Protein AF-A0A497R2V3-F1 (afdb_monomer)

Secondary structure (DSSP, 8-state):
-TTTTTTS-PPPPHHHHHHHHHHHHHHHHTT-HHHHHHHHHHHHHHHTT-TTSHHHHHHHHHHHHHHHHHHHHTT-HHHHHHHHHHHHHHHHH-TT-HHHHHHHHHHHHHHHHHHHTTT-HHHHHHHHHHHHHHHHHT----

Nearest PDB structures (foldseek):
  1zu2-assembly1_A  TM=5.833E-01  e=2.087E+00  Arabidopsis thaliana
  8rtc-assembly1_A  TM=5.974E-01  e=4.216E+00  Bacillus phage phi3T
  8rst-assembly1_A-2  TM=5.958E-01  e=4.434E+00  Bacillus phage phi3T
  8qag-assembly2_B  TM=5.764E-01  e=9.419E+00  synthetic construct
  3zpj-assembly1_A  TM=4.962E-01  e=8.958E+00  Thermococcus onnurineus NA1

Mean predicted aligned error: 5.19 Å

Solvent-accessible surface area (backbone atoms only — not comparable to full-atom values): 7937 Å² total; per-residue (Å²): 119,84,72,79,64,75,75,61,79,71,84,68,58,64,68,59,54,51,51,46,41,51,47,27,44,55,25,32,78,70,65,36,46,67,57,27,51,57,42,50,55,54,49,48,67,66,42,68,91,38,66,84,39,69,71,54,33,48,51,52,37,51,40,42,42,48,47,35,56,35,33,38,75,68,65,38,52,70,59,42,51,52,38,51,53,53,38,52,55,52,36,75,77,48,77,80,42,61,71,58,52,49,50,45,53,53,36,53,51,52,53,38,50,43,25,58,80,62,73,34,61,73,58,30,55,55,49,49,52,50,51,50,54,50,47,71,75,59,63,77,77,130

Structure (mmCIF, N/CA/C/O backbone):
data_AF-A0A497R2V3-F1
#
_entry.id   AF-A0A497R2V3-F1
#
loop_
_atom_site.group_PDB
_atom_site.id
_atom_site.type_symbol
_atom_site.label_atom_id
_atom_site.label_alt_id
_atom_site.label_comp_id
_atom_site.label_asym_id
_atom_site.label_entity_id
_atom_site.label_seq_id
_atom_site.pdbx_PDB_ins_code
_atom_site.Cartn_x
_atom_site.Cartn_y
_atom_site.Cartn_z
_atom_site.occupancy
_atom_site.B_iso_or_equiv
_atom_site.auth_seq_id
_atom_site.auth_comp_id
_atom_site.auth_asym_id
_atom_site.auth_atom_id
_atom_site.pdbx_PDB_model_num
ATOM 1 N N . MET A 1 1 ? -35.695 -8.976 16.325 1.00 51.31 1 MET A N 1
ATOM 2 C CA . MET A 1 1 ? -34.755 -7.846 16.536 1.00 51.31 1 MET A CA 1
ATOM 3 C C . MET A 1 1 ? -33.380 -8.257 17.069 1.00 51.31 1 MET A C 1
ATOM 5 O O . MET A 1 1 ? -32.407 -7.699 16.588 1.00 51.31 1 MET A O 1
ATOM 9 N N . LYS A 1 2 ? -33.246 -9.23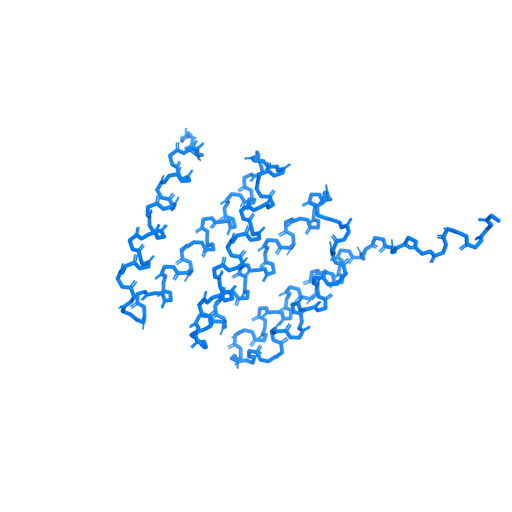2 17.988 1.00 48.75 2 LYS A N 1
ATOM 10 C CA . LYS A 1 2 ? -31.932 -9.643 18.540 1.00 48.75 2 LYS A CA 1
ATOM 11 C C . LYS A 1 2 ? -30.971 -10.342 17.554 1.00 48.75 2 LYS A C 1
ATOM 13 O O . LYS A 1 2 ? -29.775 -10.351 17.812 1.00 48.75 2 LYS A O 1
ATOM 18 N N . GLU A 1 3 ? -31.448 -10.863 16.421 1.00 44.69 3 GLU A N 1
ATOM 19 C CA . GLU A 1 3 ? -30.577 -11.479 15.397 1.00 44.69 3 GLU A CA 1
ATOM 20 C C . GLU A 1 3 ? -30.042 -10.507 14.332 1.00 44.69 3 GLU A C 1
ATOM 22 O O . GLU A 1 3 ? -29.033 -10.798 13.696 1.00 44.69 3 GLU A O 1
ATOM 27 N N . LEU A 1 4 ? -30.629 -9.313 14.188 1.00 42.84 4 LEU A N 1
ATOM 28 C CA . LEU A 1 4 ? -30.177 -8.313 13.205 1.00 42.84 4 LEU A CA 1
ATOM 29 C C . LEU A 1 4 ? -28.897 -7.570 13.633 1.00 42.84 4 LEU A C 1
ATOM 31 O O . LEU A 1 4 ? -28.30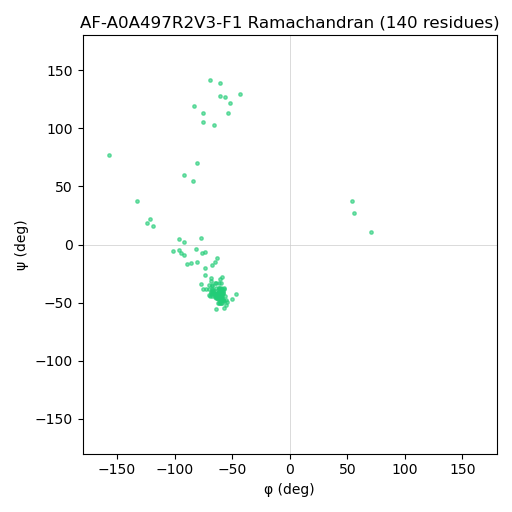8 -6.852 12.834 1.00 42.84 4 LEU A O 1
ATOM 35 N N . LEU A 1 5 ? -28.432 -7.778 14.869 1.00 47.19 5 LEU A N 1
ATOM 36 C CA . LEU A 1 5 ? -27.192 -7.196 15.398 1.00 47.19 5 LEU A CA 1
ATOM 37 C C . LEU A 1 5 ? -25.983 -8.142 15.303 1.00 47.19 5 LEU A C 1
ATOM 39 O O . LEU A 1 5 ? -24.867 -7.738 15.617 1.00 47.19 5 LEU A O 1
ATOM 43 N N . LYS A 1 6 ? -26.169 -9.391 14.852 1.00 43.97 6 LYS A N 1
ATOM 44 C CA . LYS A 1 6 ? -25.104 -10.413 14.823 1.00 43.97 6 LYS A CA 1
ATOM 45 C C . LYS A 1 6 ? -24.157 -10.310 13.620 1.00 43.97 6 LYS A C 1
ATOM 47 O O . LYS A 1 6 ? -23.193 -11.063 13.558 1.00 43.97 6 LYS A O 1
ATOM 52 N N . ASN A 1 7 ? -24.419 -9.385 12.693 1.00 43.25 7 ASN A N 1
ATOM 53 C CA . ASN A 1 7 ? -23.663 -9.226 11.445 1.00 43.25 7 ASN A CA 1
ATOM 54 C C . ASN A 1 7 ? -22.979 -7.861 11.288 1.00 43.25 7 ASN A C 1
ATOM 56 O O . ASN A 1 7 ? -22.528 -7.513 10.198 1.00 43.25 7 ASN A O 1
ATOM 60 N N . MET A 1 8 ? -22.845 -7.093 12.371 1.00 52.22 8 MET A N 1
ATOM 61 C CA . MET A 1 8 ? -21.791 -6.086 12.401 1.00 52.22 8 MET A CA 1
ATOM 62 C C . MET A 1 8 ? -20.494 -6.852 12.628 1.00 52.22 8 MET A C 1
ATOM 64 O O . MET A 1 8 ? -20.327 -7.464 13.684 1.00 52.22 8 MET A O 1
ATOM 68 N N . SER A 1 9 ? -19.599 -6.865 11.634 1.00 64.69 9 SER A N 1
ATOM 69 C CA . SER A 1 9 ? -18.215 -7.281 11.863 1.00 64.69 9 SER A CA 1
ATOM 70 C C . SER A 1 9 ? -17.758 -6.638 13.175 1.00 64.69 9 SER A C 1
ATOM 72 O O . SER A 1 9 ? -18.027 -5.460 13.418 1.00 64.69 9 SER A O 1
ATOM 74 N N . GLN A 1 10 ? -17.188 -7.416 14.088 1.00 81.25 10 GLN A N 1
ATOM 75 C CA . GLN A 1 10 ? -16.607 -6.837 15.293 1.00 81.25 10 GLN A CA 1
ATOM 76 C C . GLN A 1 10 ? -15.364 -6.057 14.869 1.00 81.25 10 GLN A C 1
ATOM 78 O O . GLN A 1 10 ? -14.642 -6.506 13.973 1.00 81.25 10 GLN A O 1
ATOM 83 N N . ARG A 1 11 ? -15.119 -4.892 15.489 1.00 89.50 11 ARG A N 1
ATOM 84 C CA . ARG A 1 11 ? -13.890 -4.127 15.239 1.00 89.50 11 ARG A CA 1
ATOM 85 C C . ARG A 1 11 ? -12.703 -5.075 15.426 1.00 89.50 11 ARG A C 1
ATOM 87 O O . ARG A 1 11 ? -12.587 -5.660 16.505 1.00 89.50 11 ARG A O 1
ATOM 94 N N . PRO A 1 12 ? -11.853 -5.273 14.404 1.00 91.69 12 PRO A N 1
ATOM 95 C CA . PRO A 1 12 ? -10.730 -6.183 14.524 1.00 91.69 12 PRO A CA 1
ATOM 96 C C . PRO A 1 12 ? -9.809 -5.707 15.646 1.00 91.69 12 PRO A C 1
ATOM 98 O O . PRO A 1 12 ? -9.541 -4.512 15.786 1.00 91.69 12 PRO A O 1
ATOM 101 N N . ALA A 1 13 ? -9.311 -6.648 16.447 1.00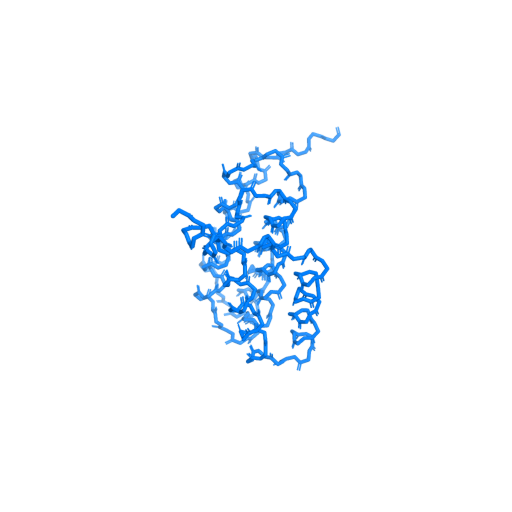 94.69 13 ALA A N 1
ATOM 102 C CA . ALA A 1 13 ? -8.326 -6.326 17.465 1.00 94.69 13 ALA A CA 1
ATOM 103 C C . ALA A 1 13 ? -7.071 -5.749 16.795 1.00 94.69 13 ALA A C 1
ATOM 105 O O . ALA A 1 13 ? -6.490 -6.360 15.895 1.00 94.69 13 ALA A O 1
ATOM 106 N N . ILE A 1 14 ? -6.626 -4.588 17.268 1.00 96.31 14 ILE A N 1
ATOM 107 C CA . ILE A 1 14 ? -5.450 -3.890 16.738 1.00 96.31 14 ILE A CA 1
ATOM 108 C C . ILE A 1 14 ? -4.200 -4.768 16.785 1.00 96.31 14 ILE A C 1
ATOM 110 O O . ILE A 1 14 ? -3.411 -4.766 15.844 1.00 96.31 14 ILE A O 1
ATOM 114 N N . ALA A 1 15 ? -4.036 -5.561 17.848 1.00 97.12 15 ALA A N 1
ATOM 115 C CA . ALA A 1 15 ? -2.930 -6.506 17.968 1.00 97.12 15 ALA A CA 1
ATOM 116 C C . ALA A 1 15 ? -2.901 -7.515 16.804 1.00 97.12 15 ALA A C 1
ATOM 118 O O . ALA A 1 15 ? -1.834 -7.783 16.256 1.00 97.12 15 ALA A O 1
ATOM 119 N N . ASN A 1 16 ? -4.066 -8.000 16.360 1.00 96.31 16 ASN A N 1
ATOM 120 C CA . ASN A 1 16 ? -4.163 -8.929 15.232 1.00 96.31 16 ASN A CA 1
ATOM 121 C C . ASN A 1 16 ? -3.778 -8.244 13.917 1.00 96.31 16 ASN A C 1
ATOM 123 O O . ASN A 1 16 ? -3.051 -8.818 13.110 1.00 96.31 16 ASN A O 1
ATOM 127 N N . LEU A 1 17 ? -4.219 -7.000 13.710 1.00 98.25 17 LEU A N 1
ATOM 128 C CA . LEU A 1 17 ? -3.838 -6.223 12.529 1.00 98.25 17 LEU A CA 1
ATOM 129 C C . LEU A 1 17 ? -2.330 -5.940 12.503 1.00 98.25 17 LEU A C 1
ATOM 131 O O . LEU A 1 17 ? -1.692 -6.139 11.472 1.00 98.25 17 LEU A O 1
ATOM 135 N N . LYS A 1 18 ? -1.740 -5.551 13.640 1.00 98.38 18 LYS A N 1
ATOM 136 C CA . LYS A 1 18 ? -0.287 -5.364 13.778 1.00 98.38 18 LYS A CA 1
ATOM 137 C C . LYS A 1 18 ? 0.474 -6.658 13.472 1.00 98.38 18 LYS A C 1
ATOM 139 O O . LYS A 1 18 ? 1.453 -6.617 12.735 1.00 98.38 18 LYS A O 1
ATOM 144 N N . ALA A 1 19 ? -0.002 -7.805 13.959 1.00 98.38 19 ALA A N 1
ATOM 145 C CA . ALA A 1 19 ? 0.606 -9.103 13.664 1.00 98.38 19 ALA A CA 1
ATOM 146 C C . ALA A 1 19 ? 0.579 -9.439 12.161 1.00 98.38 19 ALA A C 1
ATOM 148 O O . ALA A 1 19 ? 1.574 -9.919 11.621 1.00 98.38 19 ALA A O 1
ATOM 149 N N . LEU A 1 20 ? -0.520 -9.134 11.464 1.00 98.50 20 LEU A N 1
ATOM 150 C CA . LEU A 1 20 ? -0.616 -9.311 10.011 1.00 98.50 20 LEU A CA 1
ATOM 151 C C . LEU A 1 20 ? 0.340 -8.381 9.246 1.00 98.50 20 LEU A C 1
ATOM 153 O O . LEU A 1 20 ? 0.976 -8.829 8.294 1.00 98.50 20 LEU A O 1
ATOM 157 N N . VAL A 1 21 ? 0.505 -7.123 9.673 1.00 98.62 21 VAL A N 1
ATOM 158 C CA . VAL A 1 21 ? 1.516 -6.216 9.093 1.00 98.62 21 VAL A CA 1
ATOM 159 C C . VAL A 1 21 ? 2.926 -6.778 9.299 1.00 98.62 21 VAL A C 1
ATOM 161 O O . VAL A 1 21 ? 3.704 -6.849 8.349 1.00 98.62 21 VAL A O 1
ATOM 164 N N . SER A 1 22 ? 3.247 -7.263 10.500 1.00 98.62 22 SER A N 1
ATOM 165 C CA . SER A 1 22 ? 4.530 -7.924 10.770 1.00 98.62 22 SER A CA 1
ATOM 166 C C . SER A 1 22 ? 4.748 -9.157 9.889 1.00 98.62 22 SER A C 1
ATOM 168 O O . SER A 1 22 ? 5.855 -9.373 9.399 1.00 98.62 22 SER A O 1
ATOM 170 N N . ALA A 1 23 ? 3.700 -9.944 9.631 1.00 98.50 23 ALA A N 1
ATOM 171 C CA . ALA A 1 23 ? 3.767 -11.090 8.729 1.00 98.50 23 ALA A CA 1
ATOM 172 C C . ALA A 1 23 ? 3.997 -10.673 7.265 1.00 98.50 23 ALA A C 1
ATOM 174 O O . ALA A 1 23 ? 4.788 -11.318 6.578 1.00 98.50 23 ALA A O 1
ATOM 175 N N . ILE A 1 24 ? 3.381 -9.584 6.786 1.00 98.69 24 ILE A N 1
ATOM 176 C CA . ILE A 1 24 ? 3.676 -8.996 5.463 1.00 98.69 24 ILE A CA 1
ATOM 177 C C . ILE A 1 24 ? 5.164 -8.644 5.363 1.00 98.69 24 ILE A C 1
ATOM 179 O O . ILE A 1 24 ? 5.824 -9.044 4.405 1.00 98.69 24 ILE A O 1
ATOM 183 N N . ILE A 1 25 ? 5.709 -7.965 6.377 1.00 98.25 25 ILE A N 1
ATOM 184 C CA . ILE A 1 25 ? 7.123 -7.572 6.420 1.00 98.25 25 ILE A CA 1
ATOM 185 C C . ILE A 1 25 ? 8.035 -8.806 6.412 1.00 98.25 25 ILE A C 1
ATOM 187 O O . ILE A 1 25 ? 8.968 -8.882 5.612 1.00 98.25 25 ILE A O 1
ATOM 191 N N . ALA A 1 26 ? 7.782 -9.784 7.284 1.00 98.19 26 ALA A N 1
ATOM 192 C CA . ALA A 1 26 ? 8.613 -10.981 7.408 1.00 98.19 26 ALA A CA 1
ATOM 193 C C . ALA A 1 26 ? 8.585 -11.845 6.133 1.00 98.19 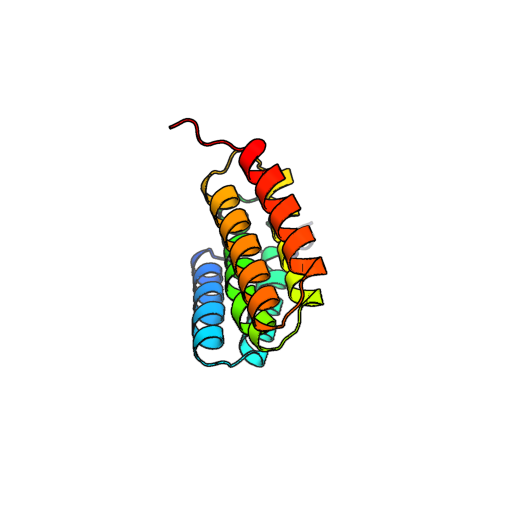26 ALA A C 1
ATOM 195 O O . ALA A 1 26 ? 9.630 -12.288 5.653 1.00 98.19 26 ALA A O 1
ATOM 196 N N . ASN A 1 27 ? 7.405 -12.034 5.538 1.00 97.88 27 ASN A N 1
ATOM 197 C CA . ASN A 1 27 ? 7.269 -12.753 4.272 1.00 97.88 27 ASN A CA 1
ATOM 198 C C . ASN A 1 27 ? 7.908 -11.983 3.106 1.00 97.88 27 ASN A C 1
ATOM 200 O O . ASN A 1 27 ? 8.518 -12.595 2.233 1.00 97.88 27 ASN A O 1
ATOM 204 N N . GLY A 1 28 ? 7.833 -10.648 3.110 1.00 96.38 28 GLY A N 1
ATOM 205 C CA . GLY A 1 28 ? 8.515 -9.807 2.128 1.00 96.38 28 GLY A CA 1
ATOM 206 C C . GLY A 1 28 ? 10.036 -9.963 2.187 1.00 96.38 28 GLY A C 1
ATOM 207 O O . GLY A 1 28 ? 10.664 -10.207 1.161 1.00 96.38 28 GLY A O 1
ATOM 208 N N . LYS A 1 29 ? 10.619 -9.931 3.394 1.00 95.75 29 LYS A N 1
ATOM 209 C CA . LYS A 1 29 ? 12.065 -10.133 3.618 1.00 95.75 29 LYS A CA 1
ATOM 210 C C . LYS A 1 29 ? 12.572 -11.499 3.153 1.00 95.75 29 LYS A C 1
ATOM 212 O O . LYS A 1 29 ? 13.727 -11.617 2.766 1.00 95.75 29 LYS A O 1
ATOM 217 N N . THR A 1 30 ? 11.723 -12.523 3.194 1.00 95.56 30 THR A N 1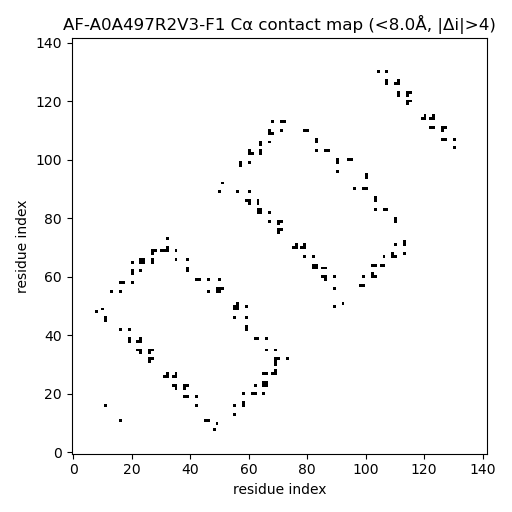
ATOM 218 C CA . THR A 1 30 ? 12.064 -13.887 2.754 1.00 95.56 30 THR A CA 1
ATOM 219 C C . THR A 1 30 ? 11.730 -14.145 1.282 1.00 95.56 30 THR A C 1
ATOM 221 O O . THR A 1 30 ? 11.910 -15.261 0.802 1.00 95.56 30 THR A O 1
ATOM 224 N N . GLY A 1 31 ? 11.228 -13.142 0.550 1.00 92.94 31 GLY A N 1
ATOM 225 C CA . GLY A 1 31 ? 10.825 -13.286 -0.852 1.00 92.94 31 GLY A CA 1
ATOM 226 C C . GLY A 1 31 ? 9.558 -14.123 -1.057 1.00 92.94 31 GLY A C 1
ATOM 227 O O . GLY A 1 31 ? 9.216 -14.461 -2.191 1.00 92.94 31 GLY A O 1
ATOM 228 N N . ASN A 1 32 ? 8.819 -14.454 0.008 1.00 96.81 32 ASN A N 1
ATOM 229 C CA . ASN A 1 32 ? 7.599 -15.253 -0.076 1.00 96.81 32 ASN A CA 1
ATOM 230 C C . ASN A 1 32 ? 6.394 -14.394 -0.495 1.00 96.81 32 ASN A C 1
ATOM 232 O O . ASN A 1 32 ? 5.466 -14.136 0.276 1.00 96.81 32 ASN A O 1
ATOM 236 N N . VAL A 1 33 ? 6.394 -13.959 -1.756 1.00 96.38 33 VAL A N 1
ATOM 237 C CA . VAL A 1 33 ? 5.361 -13.074 -2.322 1.00 96.38 33 VAL A CA 1
ATOM 238 C C . VAL A 1 33 ? 3.964 -13.697 -2.245 1.00 96.38 33 VAL A C 1
ATOM 240 O O . VAL A 1 33 ? 2.985 -12.984 -2.038 1.00 96.38 33 VAL A O 1
ATOM 243 N N . ARG A 1 34 ? 3.838 -15.029 -2.354 1.00 97.50 34 ARG A N 1
ATOM 244 C CA . ARG A 1 34 ? 2.543 -15.717 -2.201 1.00 97.50 34 ARG A CA 1
ATOM 245 C C . ARG A 1 34 ? 1.970 -15.516 -0.795 1.00 97.50 34 ARG A C 1
ATOM 247 O O . ARG A 1 34 ? 0.789 -15.199 -0.672 1.00 97.50 34 ARG A O 1
ATOM 254 N N . ALA A 1 35 ? 2.791 -15.668 0.243 1.00 98.06 35 ALA A N 1
ATOM 255 C CA . ALA A 1 35 ? 2.352 -15.440 1.617 1.00 98.06 35 ALA A CA 1
ATOM 256 C C . ALA A 1 35 ? 2.032 -13.962 1.879 1.00 98.06 35 ALA A C 1
ATOM 258 O O . ALA A 1 35 ? 1.067 -13.673 2.586 1.00 98.06 35 ALA A O 1
ATOM 259 N N . VAL A 1 36 ? 2.771 -13.027 1.267 1.00 98.44 36 VAL A N 1
ATOM 260 C CA . VAL A 1 36 ? 2.432 -11.594 1.315 1.00 98.44 36 VAL A CA 1
ATOM 261 C C . VAL A 1 36 ? 1.038 -11.344 0.736 1.00 98.44 36 VAL A C 1
ATOM 263 O O . VAL A 1 36 ? 0.220 -10.731 1.415 1.00 98.44 36 VAL A O 1
ATOM 266 N N . VAL A 1 37 ? 0.740 -11.863 -0.463 1.00 98.12 37 VAL A N 1
ATOM 267 C CA . VAL A 1 37 ? -0.584 -11.734 -1.108 1.00 98.12 37 VAL A CA 1
ATOM 268 C C . VAL A 1 37 ? -1.685 -12.267 -0.191 1.00 98.12 37 VAL A C 1
ATOM 270 O O . VAL A 1 37 ? -2.624 -11.547 0.126 1.00 98.12 37 VAL A O 1
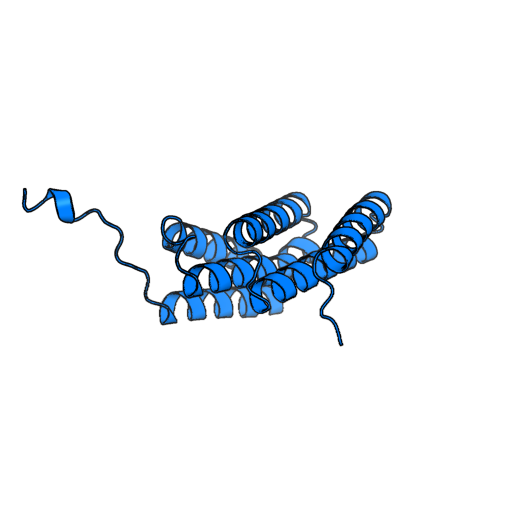ATOM 273 N N . GLN A 1 38 ? -1.540 -13.498 0.306 1.00 98.38 38 GLN A N 1
ATOM 274 C CA . GLN A 1 38 ? -2.557 -14.118 1.157 1.00 98.38 38 GLN A CA 1
ATOM 275 C C . GLN A 1 38 ? -2.770 -13.350 2.472 1.00 98.38 38 GLN A C 1
ATOM 277 O O . GLN A 1 38 ? -3.900 -13.208 2.943 1.00 98.38 38 GLN A O 1
ATOM 282 N N . THR A 1 39 ? -1.686 -12.854 3.073 1.00 98.50 39 THR A N 1
ATOM 283 C CA . THR A 1 39 ? -1.753 -12.074 4.315 1.00 98.50 39 THR A CA 1
ATOM 284 C C . THR A 1 39 ? -2.432 -10.729 4.072 1.00 98.50 39 THR A C 1
ATOM 286 O O . THR A 1 39 ? -3.287 -10.331 4.864 1.00 98.50 39 THR A O 1
ATOM 289 N N . LEU A 1 40 ? -2.105 -10.057 2.964 1.00 98.38 40 LEU A N 1
ATOM 290 C CA . LEU A 1 40 ? -2.716 -8.790 2.578 1.00 98.38 40 LEU A CA 1
ATOM 291 C C . LEU A 1 40 ? -4.212 -8.956 2.273 1.00 98.38 40 LEU A C 1
ATOM 293 O O . LEU A 1 40 ? -5.011 -8.180 2.786 1.00 98.38 40 LEU A O 1
ATOM 297 N N . ASP A 1 41 ? -4.617 -10.006 1.556 1.00 98.06 41 ASP A N 1
ATOM 298 C CA . ASP A 1 41 ? -6.032 -10.299 1.280 1.00 98.06 41 ASP A CA 1
ATOM 299 C C . ASP A 1 41 ? -6.842 -10.502 2.570 1.00 98.06 41 ASP A C 1
ATOM 301 O O . ASP A 1 41 ? -7.968 -10.016 2.712 1.00 98.06 41 ASP A O 1
ATOM 305 N N . ASN A 1 42 ? -6.275 -11.222 3.543 1.00 96.81 42 ASN A N 1
ATOM 306 C CA . ASN A 1 42 ? -6.905 -11.413 4.849 1.00 96.81 42 ASN A CA 1
ATOM 307 C C . ASN A 1 42 ? -6.996 -10.094 5.626 1.00 96.81 42 ASN A C 1
ATOM 309 O O . ASN A 1 42 ? -8.037 -9.793 6.215 1.00 96.81 42 ASN A O 1
ATOM 313 N N . PHE A 1 43 ? -5.935 -9.288 5.590 1.00 97.81 43 PHE A N 1
ATOM 314 C CA . PHE A 1 43 ? -5.910 -7.964 6.199 1.00 97.81 43 PHE A CA 1
ATOM 315 C C . PHE A 1 43 ? -6.987 -7.044 5.596 1.00 97.81 43 PHE A C 1
ATOM 317 O O . PHE A 1 43 ? -7.732 -6.390 6.331 1.00 97.81 43 PHE A O 1
ATOM 324 N N . GLU A 1 44 ? -7.137 -7.023 4.270 1.00 96.69 44 GLU A N 1
ATOM 325 C CA . GLU A 1 44 ? -8.152 -6.221 3.579 1.00 96.69 44 GLU A CA 1
ATOM 326 C C . GLU A 1 44 ? -9.579 -6.631 3.954 1.00 96.69 44 GLU A C 1
ATOM 328 O O . GLU A 1 44 ? -10.428 -5.769 4.195 1.00 96.69 44 GLU A O 1
ATOM 333 N N . LYS A 1 45 ? -9.852 -7.938 4.062 1.00 95.56 45 LYS A N 1
ATOM 334 C CA . LYS A 1 45 ? -11.167 -8.445 4.490 1.00 95.56 45 LYS A CA 1
ATOM 335 C C . LYS A 1 45 ? -11.526 -7.970 5.897 1.00 95.56 45 LYS A C 1
ATOM 337 O O . LYS A 1 45 ? -12.654 -7.533 6.115 1.00 95.56 45 LYS A O 1
ATOM 342 N N . LEU A 1 46 ? -10.572 -8.016 6.828 1.00 95.75 46 LEU A N 1
ATOM 343 C CA . LEU A 1 46 ? -10.776 -7.588 8.217 1.00 95.75 46 LEU A CA 1
ATOM 344 C C . LEU A 1 46 ? -10.978 -6.076 8.355 1.00 95.75 46 LEU A C 1
ATOM 346 O O . LEU A 1 46 ? -11.696 -5.625 9.243 1.00 95.75 46 LEU A O 1
ATOM 350 N N . THR A 1 47 ? -10.353 -5.290 7.482 1.00 95.75 47 THR A N 1
ATOM 351 C CA . THR A 1 47 ? -10.317 -3.825 7.595 1.00 95.75 47 THR A CA 1
ATOM 352 C C . THR A 1 47 ? -11.289 -3.102 6.663 1.00 95.75 47 THR A C 1
ATOM 354 O O . THR A 1 47 ? -11.453 -1.887 6.781 1.00 95.75 47 THR A O 1
ATOM 357 N N . LYS A 1 48 ? -11.991 -3.826 5.774 1.00 93.62 48 LYS A N 1
ATOM 358 C CA . LYS A 1 48 ? -12.888 -3.271 4.742 1.00 93.62 48 LYS A CA 1
ATOM 359 C C . LYS A 1 48 ? -13.845 -2.194 5.265 1.00 93.62 48 LYS A C 1
ATOM 361 O O . LYS A 1 48 ? -14.003 -1.168 4.608 1.00 93.62 48 LYS A O 1
ATOM 366 N N . ASN A 1 49 ? -14.436 -2.413 6.440 1.00 92.56 49 ASN A N 1
ATOM 367 C CA . ASN A 1 49 ? -15.455 -1.538 7.032 1.00 92.56 49 ASN A CA 1
ATOM 368 C C . ASN A 1 49 ? -14.893 -0.524 8.051 1.00 92.56 49 ASN A C 1
ATOM 370 O O . ASN A 1 49 ? -15.664 0.203 8.668 1.00 92.56 49 ASN A O 1
ATOM 374 N N . TYR A 1 50 ? -13.569 -0.459 8.232 1.00 90.94 50 TYR A N 1
ATOM 375 C CA . TYR A 1 50 ? -12.912 0.338 9.282 1.00 90.94 50 TYR A CA 1
ATOM 376 C C . TYR A 1 50 ? -11.938 1.380 8.728 1.00 90.94 50 TYR A C 1
ATOM 378 O O . TYR A 1 50 ? -11.056 1.854 9.432 1.00 90.94 50 TYR A O 1
ATOM 386 N N . ARG A 1 51 ? -12.099 1.783 7.464 1.00 88.88 51 ARG A N 1
ATOM 387 C CA . ARG A 1 51 ? -11.243 2.802 6.824 1.00 88.88 51 ARG A CA 1
ATOM 388 C C . ARG A 1 51 ? -11.368 4.200 7.447 1.00 88.88 51 ARG A C 1
ATOM 390 O O . ARG A 1 51 ? -10.519 5.050 7.190 1.00 88.88 51 ARG A O 1
ATOM 397 N N . ASN A 1 52 ? -12.414 4.426 8.246 1.00 89.44 52 ASN A N 1
ATOM 398 C CA . ASN A 1 52 ? -12.653 5.678 8.967 1.00 89.44 52 ASN A CA 1
ATOM 399 C C . ASN A 1 52 ? -12.064 5.701 10.386 1.00 89.44 52 ASN A C 1
ATOM 401 O O . ASN A 1 52 ? -12.065 6.752 11.012 1.00 89.44 52 ASN A O 1
ATOM 405 N N . ASP A 1 53 ? -11.579 4.565 10.886 1.00 92.88 53 ASP A N 1
ATOM 406 C CA . ASP A 1 53 ? -10.884 4.475 12.169 1.00 92.88 53 ASP A CA 1
ATOM 407 C C . ASP A 1 53 ? -9.417 4.858 11.953 1.00 92.88 53 ASP A C 1
ATOM 409 O O . ASP A 1 53 ? -8.746 4.226 11.142 1.00 92.88 53 ASP A O 1
ATOM 413 N N . ASP A 1 54 ? -8.933 5.909 12.619 1.00 92.62 54 ASP A N 1
ATOM 414 C CA . ASP A 1 54 ? -7.609 6.486 12.347 1.00 92.62 54 ASP A CA 1
ATOM 415 C C . ASP A 1 54 ? -6.464 5.484 12.565 1.00 92.62 54 ASP A C 1
ATOM 417 O O . ASP A 1 54 ? -5.551 5.391 11.740 1.00 92.62 54 ASP A O 1
ATOM 421 N N . GLU A 1 55 ? -6.537 4.676 13.626 1.00 94.81 55 GLU A N 1
ATOM 422 C CA . GLU A 1 55 ? -5.510 3.678 13.932 1.00 94.81 55 GLU A CA 1
ATOM 423 C C . GLU A 1 55 ? -5.523 2.545 12.897 1.00 94.81 55 GLU A C 1
ATOM 425 O O . GLU A 1 55 ? -4.476 2.141 12.382 1.00 94.81 55 GLU A O 1
ATOM 430 N N . ILE A 1 56 ? -6.712 2.054 12.533 1.00 96.06 56 ILE A N 1
ATOM 431 C CA . ILE A 1 56 ? -6.843 1.020 11.500 1.00 96.06 56 ILE A CA 1
ATOM 432 C C . ILE A 1 56 ? -6.445 1.577 10.129 1.00 96.06 56 ILE A C 1
ATOM 434 O O . ILE A 1 56 ? -5.772 0.886 9.367 1.00 96.06 56 ILE A O 1
ATOM 438 N N . ARG A 1 57 ? -6.790 2.827 9.816 1.00 95.75 57 ARG A N 1
ATOM 439 C CA . ARG A 1 57 ? -6.414 3.509 8.572 1.00 95.75 57 ARG A CA 1
ATOM 440 C C . ARG A 1 57 ? -4.902 3.553 8.399 1.00 95.75 57 ARG A C 1
ATOM 442 O O . ARG A 1 57 ? -4.407 3.191 7.331 1.00 95.75 57 ARG A O 1
ATOM 449 N N . LEU A 1 58 ? -4.174 3.940 9.442 1.00 96.56 58 LEU A N 1
ATOM 450 C CA . LEU A 1 58 ? -2.715 3.937 9.429 1.00 96.56 58 LEU A CA 1
ATOM 451 C C . LEU A 1 58 ? -2.150 2.529 9.209 1.00 96.56 58 LEU A C 1
ATOM 453 O O . LEU A 1 58 ? -1.233 2.348 8.408 1.00 96.56 58 LEU A O 1
ATOM 457 N N . LEU A 1 59 ? -2.718 1.514 9.865 1.00 98.19 59 LEU A N 1
ATOM 458 C CA . LEU A 1 59 ? -2.303 0.124 9.659 1.00 98.19 59 LEU A CA 1
ATOM 459 C C . LEU A 1 59 ? -2.579 -0.359 8.229 1.00 98.19 59 LEU A C 1
ATOM 461 O O . LEU A 1 59 ? -1.748 -1.072 7.671 1.00 98.19 59 LEU A O 1
ATOM 465 N N . ILE A 1 60 ? -3.692 0.055 7.612 1.00 98.00 60 ILE A N 1
ATOM 466 C CA . ILE A 1 60 ? -3.973 -0.218 6.196 1.00 98.00 60 ILE A CA 1
ATOM 467 C C . ILE A 1 60 ? -2.891 0.406 5.308 1.00 98.00 60 ILE A C 1
ATOM 469 O O . ILE A 1 60 ? -2.361 -0.276 4.430 1.00 98.00 60 ILE A O 1
ATOM 473 N N . ALA A 1 61 ? -2.535 1.672 5.538 1.00 98.06 61 ALA A N 1
ATOM 474 C CA . ALA A 1 61 ? -1.500 2.342 4.757 1.00 98.06 61 ALA A CA 1
ATOM 475 C C . ALA A 1 61 ? -0.136 1.639 4.895 1.00 98.06 61 ALA A C 1
ATOM 477 O O . ALA A 1 61 ? 0.512 1.349 3.888 1.00 98.06 61 ALA A O 1
ATOM 478 N N . LYS A 1 62 ? 0.255 1.271 6.123 1.00 98.50 62 LYS A N 1
ATOM 479 C CA . LYS A 1 62 ? 1.492 0.522 6.408 1.00 98.50 62 LYS A CA 1
ATOM 480 C C . LYS A 1 62 ? 1.501 -0.861 5.749 1.00 98.50 62 LYS A C 1
ATOM 482 O O . LYS A 1 62 ? 2.513 -1.251 5.172 1.00 98.50 62 LYS A O 1
ATOM 487 N N . ALA A 1 63 ? 0.380 -1.588 5.775 1.00 98.69 63 ALA A N 1
ATOM 488 C CA . ALA A 1 63 ? 0.260 -2.887 5.111 1.00 98.69 63 ALA A CA 1
ATOM 489 C C . ALA A 1 63 ? 0.541 -2.781 3.603 1.00 98.69 63 ALA A C 1
ATOM 491 O O . ALA A 1 63 ? 1.355 -3.540 3.075 1.00 98.69 63 ALA A O 1
ATOM 492 N N . TYR A 1 64 ? -0.072 -1.804 2.923 1.00 98.75 64 TYR A N 1
ATOM 493 C CA . TYR A 1 64 ? 0.187 -1.550 1.504 1.00 98.75 64 TYR A CA 1
ATOM 494 C C . TYR A 1 64 ? 1.626 -1.113 1.247 1.00 98.75 64 TYR A C 1
ATOM 496 O O . TYR A 1 64 ? 2.270 -1.664 0.357 1.00 98.75 64 TYR A O 1
ATOM 504 N N . ARG A 1 65 ? 2.164 -0.184 2.049 1.00 98.56 65 ARG A N 1
ATOM 505 C CA . ARG A 1 65 ? 3.554 0.265 1.917 1.00 98.56 65 ARG A CA 1
ATOM 506 C C . ARG A 1 65 ? 4.532 -0.907 1.979 1.00 98.56 65 ARG A C 1
ATOM 508 O O . ARG A 1 65 ? 5.411 -1.002 1.126 1.00 98.56 65 ARG A O 1
ATOM 515 N N . HIS A 1 66 ? 4.386 -1.806 2.948 1.00 98.44 66 HIS A N 1
ATOM 516 C CA . HIS A 1 66 ? 5.297 -2.945 3.091 1.00 98.44 66 HIS A CA 1
ATOM 517 C C . HIS A 1 66 ? 5.094 -4.030 2.030 1.00 98.44 66 HIS A C 1
ATOM 519 O O . HIS A 1 66 ? 6.041 -4.740 1.703 1.00 98.44 66 HIS A O 1
ATOM 525 N N . ALA A 1 67 ? 3.895 -4.152 1.460 1.00 98.56 67 ALA A N 1
ATOM 526 C CA . ALA A 1 67 ? 3.648 -5.061 0.347 1.00 98.56 67 ALA A CA 1
ATOM 527 C C . ALA A 1 67 ? 4.248 -4.565 -0.984 1.00 98.56 67 ALA A C 1
ATOM 529 O O . ALA A 1 67 ? 4.490 -5.386 -1.868 1.00 98.56 67 ALA A O 1
ATOM 530 N N . LEU A 1 68 ? 4.545 -3.266 -1.135 1.00 98.38 68 LEU A N 1
ATOM 531 C CA . LEU A 1 68 ? 5.144 -2.731 -2.366 1.00 98.38 68 LEU A CA 1
ATOM 532 C C . LEU A 1 68 ? 6.470 -3.398 -2.720 1.00 98.38 68 LEU A C 1
ATOM 534 O O . LEU A 1 68 ? 6.680 -3.715 -3.885 1.00 98.38 68 LEU A O 1
ATOM 538 N N . ASP A 1 69 ? 7.340 -3.643 -1.742 1.00 97.38 69 ASP A N 1
ATOM 539 C CA . ASP A 1 69 ? 8.668 -4.199 -2.007 1.00 97.38 69 ASP A CA 1
ATOM 540 C C . ASP A 1 69 ? 8.633 -5.613 -2.608 1.00 97.38 69 ASP A C 1
ATOM 542 O O . ASP A 1 69 ? 9.148 -5.803 -3.713 1.00 97.38 69 ASP A O 1
ATOM 546 N N . PRO A 1 70 ? 7.986 -6.611 -1.976 1.00 98.06 70 PRO A N 1
ATOM 547 C CA . PRO A 1 70 ? 7.877 -7.944 -2.564 1.00 98.06 7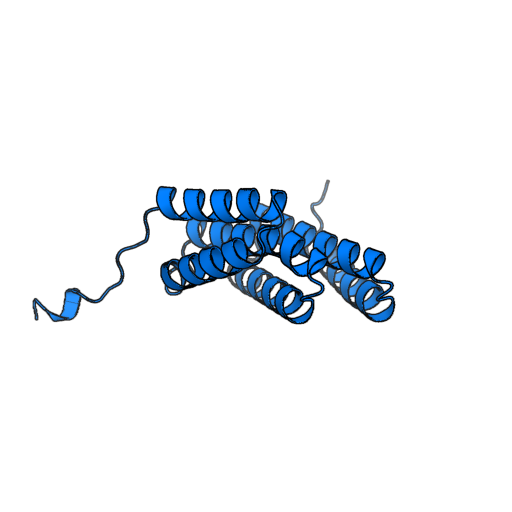0 PRO A CA 1
ATOM 548 C C . PRO A 1 70 ? 7.124 -7.958 -3.904 1.00 98.06 70 PRO A C 1
ATOM 550 O O . PRO A 1 70 ? 7.456 -8.754 -4.782 1.00 98.06 70 PRO A O 1
ATOM 553 N N . PHE A 1 71 ? 6.131 -7.085 -4.102 1.00 98.38 71 PHE A N 1
ATOM 554 C CA . PHE A 1 71 ? 5.436 -6.979 -5.389 1.00 98.38 71 PHE A CA 1
ATOM 555 C C . PHE A 1 71 ? 6.303 -6.318 -6.469 1.00 98.38 71 PHE A C 1
ATOM 557 O O . PHE A 1 71 ? 6.287 -6.771 -7.615 1.00 98.38 71 PHE A O 1
ATOM 564 N N . GLY A 1 72 ? 7.085 -5.300 -6.110 1.00 97.75 72 GLY A N 1
ATOM 565 C CA . GLY A 1 72 ? 8.036 -4.619 -6.986 1.00 97.75 72 GLY A CA 1
ATOM 566 C C . GLY A 1 72 ? 9.146 -5.552 -7.461 1.00 97.75 72 GLY A C 1
ATOM 567 O O . GLY A 1 72 ? 9.376 -5.655 -8.665 1.00 97.75 72 GLY A O 1
ATOM 568 N N . VAL A 1 73 ? 9.727 -6.341 -6.549 1.00 96.88 73 VAL A N 1
ATOM 569 C CA . VAL A 1 73 ? 10.683 -7.415 -6.886 1.00 96.88 73 VAL A CA 1
ATOM 570 C C . VAL A 1 73 ? 10.056 -8.427 -7.849 1.00 96.88 73 VAL A C 1
ATOM 572 O O . VAL A 1 73 ? 10.684 -8.835 -8.824 1.00 96.88 73 VAL A O 1
ATOM 575 N N . ALA A 1 74 ? 8.789 -8.791 -7.632 1.00 97.06 74 ALA A N 1
ATOM 576 C CA . ALA A 1 74 ? 8.035 -9.670 -8.525 1.00 97.06 74 ALA A CA 1
ATOM 577 C C . ALA A 1 74 ? 7.523 -8.985 -9.810 1.00 97.06 74 ALA A C 1
ATOM 579 O O . ALA A 1 74 ? 6.762 -9.599 -10.559 1.00 97.06 74 ALA A O 1
ATOM 580 N N . LYS A 1 75 ? 7.899 -7.722 -10.063 1.00 97.62 75 LYS A N 1
ATOM 581 C CA . LYS A 1 75 ? 7.484 -6.905 -11.218 1.00 97.62 75 LYS A CA 1
ATOM 582 C C . LYS A 1 75 ? 5.963 -6.767 -11.374 1.00 97.62 75 LYS A C 1
ATOM 584 O O . LYS A 1 75 ? 5.451 -6.523 -12.467 1.00 97.62 75 LYS A O 1
ATOM 589 N N . LYS A 1 76 ? 5.217 -6.873 -10.272 1.00 97.88 76 LYS A N 1
ATOM 590 C CA . LYS A 1 76 ? 3.752 -6.733 -10.215 1.00 97.88 76 LYS A CA 1
ATOM 591 C C . LYS A 1 76 ? 3.326 -5.269 -10.113 1.00 97.88 76 LYS A C 1
ATOM 593 O O . LYS A 1 76 ? 2.601 -4.861 -9.211 1.00 97.88 76 LYS A O 1
ATOM 598 N N . PHE A 1 77 ? 3.782 -4.450 -11.051 1.00 98.25 77 PHE A N 1
ATOM 599 C CA . PHE A 1 77 ? 3.664 -2.996 -10.942 1.00 98.25 77 PHE A CA 1
ATOM 600 C C . PHE A 1 77 ? 2.230 -2.470 -10.930 1.00 98.25 77 PHE A C 1
ATOM 602 O O . PHE A 1 77 ? 1.955 -1.512 -10.222 1.00 98.25 77 PHE A O 1
ATOM 609 N N . LYS A 1 78 ? 1.302 -3.119 -11.643 1.00 98.31 78 LYS A N 1
ATOM 610 C CA . LYS A 1 78 ? -0.119 -2.741 -11.605 1.00 98.31 78 LYS A CA 1
ATOM 611 C C . LYS A 1 78 ? -0.703 -2.871 -10.194 1.00 98.31 78 LYS A C 1
ATOM 613 O O . LYS A 1 78 ? -1.491 -2.033 -9.766 1.00 98.31 7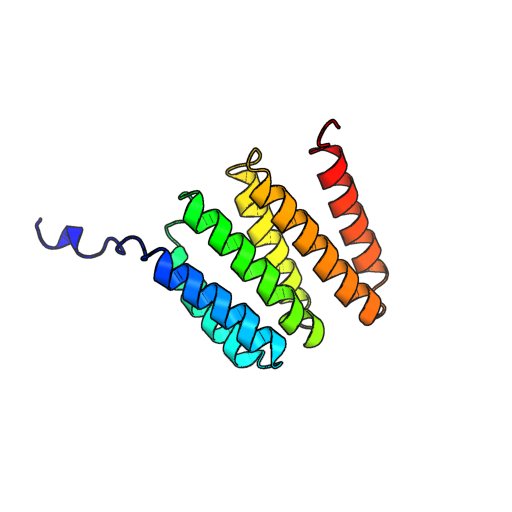8 LYS A O 1
ATOM 618 N N . ASP A 1 79 ? -0.300 -3.905 -9.460 1.00 98.38 79 ASP A N 1
ATOM 619 C CA . ASP A 1 79 ? -0.712 -4.088 -8.069 1.00 98.38 79 ASP A CA 1
ATOM 620 C C . ASP A 1 79 ? -0.055 -3.038 -7.165 1.00 98.38 79 ASP A C 1
ATOM 622 O O . ASP A 1 79 ? -0.720 -2.491 -6.286 1.00 98.38 79 ASP A O 1
ATOM 626 N N . CYS A 1 80 ? 1.213 -2.693 -7.417 1.00 98.50 80 CYS A N 1
ATOM 627 C CA . CYS A 1 80 ? 1.878 -1.593 -6.721 1.00 98.50 80 CYS A CA 1
ATOM 628 C C . CYS A 1 80 ? 1.156 -0.257 -6.932 1.00 98.50 80 CYS A C 1
ATOM 630 O O . CYS A 1 80 ? 0.868 0.437 -5.961 1.00 98.50 80 CYS A O 1
ATOM 632 N N . GLU A 1 81 ? 0.800 0.085 -8.170 1.00 98.50 81 GLU A N 1
ATOM 633 C CA . GLU A 1 81 ? 0.037 1.298 -8.483 1.00 98.50 81 GLU A CA 1
ATOM 634 C C . GLU A 1 81 ? -1.322 1.301 -7.774 1.00 98.50 81 GLU A C 1
ATOM 636 O O . GLU A 1 81 ? -1.676 2.288 -7.133 1.00 98.50 81 GLU A O 1
ATOM 641 N N . ASN A 1 82 ? -2.043 0.176 -7.785 1.00 98.50 82 ASN A N 1
ATOM 642 C CA . ASN A 1 82 ? -3.299 0.042 -7.045 1.00 98.50 82 ASN A CA 1
ATOM 643 C C . ASN A 1 82 ? -3.113 0.269 -5.535 1.00 98.50 82 ASN A C 1
ATOM 645 O O . ASN A 1 82 ? -3.973 0.872 -4.892 1.00 98.50 82 ASN A O 1
ATOM 649 N N . MET A 1 83 ? -2.009 -0.205 -4.952 1.00 98.50 83 MET A N 1
ATOM 650 C CA . MET A 1 83 ? -1.681 0.033 -3.545 1.00 98.50 83 MET A CA 1
ATOM 651 C C . MET A 1 83 ? -1.385 1.513 -3.268 1.00 98.50 83 MET A C 1
ATOM 653 O O . MET A 1 83 ? -1.891 2.041 -2.279 1.00 98.50 83 MET A O 1
ATOM 657 N N . ILE A 1 84 ? -0.664 2.206 -4.157 1.00 98.44 84 ILE A N 1
ATOM 658 C CA . ILE A 1 84 ? -0.459 3.662 -4.063 1.00 98.44 84 ILE A CA 1
ATOM 659 C C . ILE A 1 84 ? -1.796 4.408 -4.086 1.00 98.44 84 ILE A C 1
ATOM 661 O O . ILE A 1 84 ? -2.032 5.248 -3.218 1.00 98.44 84 ILE A O 1
ATOM 665 N N . GLU A 1 85 ? -2.700 4.078 -5.014 1.00 98.06 85 GLU A N 1
ATOM 666 C CA . GLU A 1 85 ? -4.024 4.715 -5.071 1.00 98.06 85 GLU A CA 1
ATOM 667 C C . GLU A 1 85 ? -4.844 4.462 -3.803 1.00 98.06 85 GLU A C 1
ATOM 669 O O . GLU A 1 85 ? -5.536 5.356 -3.308 1.00 98.06 85 GLU A O 1
ATOM 674 N N . LYS A 1 86 ? -4.748 3.256 -3.229 1.00 97.12 86 LYS A N 1
ATOM 675 C CA . LYS A 1 86 ? -5.408 2.944 -1.959 1.00 97.12 86 LYS A CA 1
ATOM 676 C C . LYS A 1 86 ? -4.850 3.790 -0.814 1.00 97.12 86 LYS A C 1
ATOM 678 O O . LYS A 1 86 ? -5.658 4.272 -0.027 1.00 97.12 86 LYS A O 1
ATOM 683 N N . ILE A 1 87 ? -3.532 3.993 -0.716 1.00 97.00 87 ILE A N 1
ATOM 684 C CA . ILE A 1 87 ? -2.929 4.862 0.313 1.00 97.00 87 ILE A CA 1
ATOM 685 C C . ILE A 1 87 ? -3.366 6.320 0.106 1.00 97.00 87 ILE A C 1
ATOM 687 O O . ILE A 1 87 ? -3.816 6.961 1.056 1.00 97.00 87 ILE A O 1
ATOM 691 N N . GLU A 1 88 ? -3.330 6.828 -1.129 1.00 95.25 88 GLU A N 1
ATOM 692 C CA . GLU A 1 88 ? -3.767 8.199 -1.428 1.00 95.25 88 GLU A CA 1
ATOM 693 C C . GLU A 1 88 ? -5.254 8.416 -1.093 1.00 95.25 88 GLU A C 1
ATOM 695 O O . GLU A 1 88 ? -5.647 9.465 -0.580 1.00 95.25 88 GLU A O 1
ATOM 700 N N . GLY A 1 89 ? -6.097 7.408 -1.330 1.00 94.75 89 GLY A N 1
ATOM 701 C CA . GLY A 1 89 ? -7.501 7.433 -0.926 1.00 94.75 89 GLY A CA 1
ATOM 702 C C . GLY A 1 89 ? -7.685 7.592 0.587 1.00 94.75 89 GLY A C 1
ATOM 703 O O . GLY A 1 89 ? -8.578 8.321 1.015 1.00 94.75 89 GLY A O 1
ATOM 704 N N . LEU A 1 90 ? -6.825 6.970 1.401 1.00 93.56 90 LEU A N 1
ATOM 705 C CA . LEU A 1 90 ? -6.852 7.130 2.861 1.00 93.56 90 LEU A CA 1
ATOM 706 C C . LEU A 1 90 ? -6.445 8.554 3.266 1.00 93.56 90 LEU A C 1
ATOM 708 O O . LEU A 1 90 ? -7.093 9.141 4.132 1.00 93.56 90 LEU A O 1
ATOM 712 N N . LEU A 1 91 ? -5.448 9.142 2.598 1.00 90.06 91 LEU A N 1
ATOM 713 C CA . LEU A 1 91 ? -5.033 10.530 2.826 1.00 90.06 91 LEU A CA 1
ATOM 714 C C . LEU A 1 91 ? -6.137 11.542 2.527 1.00 90.06 91 LEU A C 1
ATOM 716 O O . LEU A 1 91 ? -6.349 12.460 3.311 1.00 90.06 91 LEU A O 1
ATOM 720 N N . LYS A 1 92 ? -6.897 11.362 1.441 1.00 86.94 92 LYS A N 1
ATOM 721 C CA . LYS A 1 92 ? -8.021 12.260 1.108 1.00 86.94 92 LYS A CA 1
ATOM 722 C C . LYS A 1 92 ? -9.077 12.315 2.218 1.00 86.94 92 LYS A C 1
ATOM 724 O O . LYS A 1 92 ? -9.746 13.331 2.366 1.00 86.94 92 LYS A O 1
ATOM 729 N N . THR A 1 93 ? -9.212 11.246 3.006 1.00 79.38 93 THR A N 1
ATOM 730 C CA . THR A 1 93 ? -10.157 11.185 4.135 1.00 79.38 93 THR A CA 1
ATOM 731 C C . THR A 1 93 ? -9.615 11.762 5.446 1.00 79.38 93 THR A C 1
ATOM 733 O O . THR A 1 93 ? -10.406 12.039 6.343 1.00 79.38 93 THR A O 1
ATOM 736 N N . ASN A 1 94 ? -8.298 11.961 5.568 1.00 74.75 94 ASN A N 1
ATOM 737 C CA . ASN A 1 94 ? -7.659 12.612 6.716 1.00 74.75 94 ASN A CA 1
ATOM 738 C C . ASN A 1 94 ? -6.294 13.187 6.309 1.00 74.75 94 ASN A C 1
ATOM 740 O O . ASN A 1 94 ? -5.237 12.627 6.600 1.00 74.75 94 ASN A O 1
ATOM 744 N N . SER A 1 95 ? -6.334 14.324 5.616 1.00 69.62 95 SER A N 1
ATOM 745 C CA . SER A 1 95 ? -5.152 14.930 5.000 1.00 69.62 95 SER A CA 1
ATOM 746 C C . SER A 1 95 ? -4.193 15.576 5.999 1.00 69.62 95 SER A C 1
ATOM 748 O O . SER A 1 95 ? -3.123 16.005 5.594 1.00 69.62 95 SER A O 1
ATOM 750 N N . LYS A 1 96 ? -4.546 15.659 7.289 1.00 81.69 96 LYS A N 1
ATOM 751 C CA . LYS A 1 96 ? -3.722 16.292 8.336 1.00 81.69 96 LYS A CA 1
ATOM 752 C C . LYS A 1 96 ? -2.836 15.310 9.105 1.00 81.69 96 LYS A C 1
ATOM 754 O O . LYS A 1 96 ? -2.047 15.742 9.933 1.00 81.69 96 LYS A O 1
ATOM 759 N N . SER A 1 97 ? -2.984 14.005 8.882 1.00 89.50 97 SER A N 1
ATOM 760 C CA . SER A 1 97 ? -2.164 13.003 9.564 1.00 89.50 97 SER A CA 1
ATOM 761 C C . SER A 1 97 ? -0.756 12.974 8.969 1.00 89.50 97 SER A C 1
ATOM 763 O O . SER A 1 97 ? -0.557 12.432 7.884 1.00 89.50 97 SER A O 1
ATOM 765 N N . GLU A 1 98 ? 0.213 13.528 9.697 1.00 91.88 98 GLU A N 1
ATOM 766 C CA . GLU A 1 98 ? 1.633 13.535 9.313 1.00 91.88 98 GLU A CA 1
ATOM 767 C C . GLU A 1 98 ? 2.161 12.113 9.079 1.00 91.88 98 GLU A C 1
ATOM 769 O O . GLU A 1 98 ? 2.759 11.845 8.041 1.00 91.88 98 GLU A O 1
ATOM 774 N N . GLU A 1 99 ? 1.830 11.160 9.958 1.00 93.88 99 GLU A N 1
ATOM 775 C CA . GLU A 1 99 ? 2.235 9.759 9.779 1.00 93.88 99 GLU A CA 1
ATOM 776 C C . GLU A 1 99 ? 1.681 9.141 8.481 1.00 93.88 99 GLU A C 1
ATOM 778 O O . GLU A 1 99 ? 2.370 8.377 7.808 1.00 93.88 99 GLU A O 1
ATOM 783 N N . LEU A 1 100 ? 0.439 9.457 8.087 1.00 93.94 100 LEU A N 1
ATOM 784 C CA . LEU A 1 100 ? -0.103 8.978 6.808 1.00 93.94 100 LEU A CA 1
ATOM 785 C C . LEU A 1 100 ? 0.573 9.650 5.611 1.00 93.94 100 LEU A C 1
ATOM 787 O O . LEU A 1 100 ? 0.742 9.006 4.572 1.00 93.94 100 LEU A O 1
ATOM 791 N N . GLN A 1 101 ? 0.939 10.927 5.737 1.00 94.81 101 GLN A N 1
ATOM 792 C CA . GLN A 1 101 ? 1.657 11.653 4.691 1.00 94.81 101 GLN A CA 1
ATOM 793 C C . GLN A 1 101 ? 3.062 11.077 4.491 1.00 94.81 101 GLN A C 1
ATOM 795 O O . GLN A 1 101 ? 3.486 10.873 3.351 1.00 94.81 101 GLN A O 1
ATOM 800 N N . GLU A 1 102 ? 3.754 10.751 5.583 1.00 95.44 102 GLU A N 1
ATOM 801 C CA . GLU A 1 102 ? 5.056 10.087 5.559 1.00 95.44 102 GLU A CA 1
ATOM 802 C C . GLU A 1 102 ? 4.955 8.710 4.893 1.00 95.44 102 GLU A C 1
ATOM 804 O O . GLU A 1 102 ? 5.653 8.454 3.911 1.00 95.44 102 GLU A O 1
ATOM 809 N N . VAL A 1 103 ? 4.000 7.868 5.311 1.00 97.06 103 VAL A N 1
ATOM 810 C CA . VAL A 1 103 ? 3.776 6.542 4.702 1.00 97.06 103 VAL A CA 1
ATOM 811 C C . VAL A 1 103 ? 3.499 6.642 3.197 1.00 97.06 103 VAL A C 1
ATOM 813 O O . VAL A 1 103 ? 3.951 5.793 2.425 1.00 97.06 103 VAL A O 1
ATOM 816 N N . PHE A 1 104 ? 2.771 7.665 2.744 1.00 97.00 104 PHE A N 1
ATOM 817 C CA . PHE A 1 104 ? 2.528 7.869 1.317 1.00 97.00 104 PHE A CA 1
ATOM 818 C C . PHE A 1 104 ? 3.785 8.300 0.555 1.00 97.00 104 PHE A C 1
ATOM 820 O O . PHE A 1 104 ? 4.059 7.751 -0.515 1.00 97.00 104 PHE A O 1
ATOM 827 N N . SER A 1 105 ? 4.577 9.219 1.110 1.00 96.75 105 SER A N 1
ATOM 828 C CA . SER A 1 105 ? 5.873 9.606 0.538 1.00 96.75 105 SER A CA 1
ATOM 829 C C . SER A 1 105 ? 6.817 8.408 0.430 1.00 96.75 105 SER A C 1
ATOM 831 O O . SER A 1 105 ? 7.400 8.171 -0.630 1.00 96.75 105 SER A O 1
ATOM 833 N N . GLU A 1 106 ? 6.911 7.593 1.483 1.00 97.69 106 GLU A N 1
ATOM 834 C CA . GLU A 1 106 ? 7.695 6.358 1.477 1.00 97.69 106 GLU A CA 1
ATOM 835 C C . GLU A 1 106 ? 7.202 5.361 0.423 1.00 97.69 106 GLU A C 1
ATOM 837 O O . GLU A 1 106 ? 8.004 4.670 -0.208 1.00 97.69 106 GLU A O 1
ATOM 842 N N . ALA A 1 107 ? 5.886 5.270 0.227 1.00 98.44 107 ALA A N 1
ATOM 843 C CA . ALA A 1 107 ? 5.280 4.375 -0.748 1.00 98.44 107 ALA A CA 1
ATOM 844 C C . ALA A 1 107 ? 5.606 4.801 -2.186 1.00 98.44 107 ALA A C 1
ATOM 846 O O . ALA A 1 107 ? 6.001 3.965 -3.002 1.00 98.44 107 ALA A O 1
ATOM 847 N N . LEU A 1 108 ? 5.517 6.100 -2.488 1.00 98.44 108 LEU A N 1
ATOM 848 C CA . LEU A 1 108 ? 5.944 6.646 -3.778 1.00 98.44 108 LEU A CA 1
ATOM 849 C C . LEU A 1 108 ? 7.440 6.415 -4.012 1.00 98.44 108 LEU A C 1
ATOM 851 O O . LEU A 1 108 ? 7.820 5.984 -5.101 1.00 98.44 108 LEU A O 1
ATOM 855 N N . ASN A 1 109 ? 8.273 6.633 -2.991 1.00 98.12 109 ASN A N 1
ATOM 856 C CA . ASN A 1 109 ? 9.711 6.388 -3.071 1.00 98.12 109 ASN A CA 1
ATOM 857 C C . ASN A 1 109 ? 10.030 4.910 -3.366 1.00 98.12 109 ASN A C 1
ATOM 859 O O . ASN A 1 109 ? 10.839 4.614 -4.243 1.00 98.12 109 ASN A O 1
ATOM 863 N N . ALA A 1 110 ? 9.346 3.973 -2.703 1.00 98.19 110 ALA A N 1
ATOM 864 C CA . ALA A 1 110 ? 9.506 2.545 -2.971 1.00 98.19 110 ALA A CA 1
ATOM 865 C C . ALA A 1 110 ? 9.109 2.179 -4.409 1.00 98.19 110 ALA A C 1
ATOM 867 O O . ALA A 1 110 ? 9.828 1.445 -5.086 1.00 98.19 110 ALA A O 1
ATOM 868 N N . LEU A 1 111 ? 7.993 2.718 -4.911 1.00 98.56 111 LEU A N 1
ATOM 869 C CA . LEU A 1 111 ? 7.576 2.475 -6.291 1.00 98.56 111 LEU A CA 1
ATOM 870 C C . LEU A 1 111 ? 8.600 3.022 -7.301 1.00 98.56 111 LEU A C 1
ATOM 872 O O . LEU A 1 111 ? 8.944 2.320 -8.251 1.00 98.56 111 LEU A O 1
ATOM 876 N N . ILE A 1 112 ? 9.130 4.229 -7.068 1.00 98.69 112 ILE A N 1
ATOM 877 C CA . ILE A 1 112 ? 10.202 4.824 -7.882 1.00 98.69 112 ILE A CA 1
ATOM 878 C C . ILE A 1 112 ? 11.439 3.927 -7.883 1.00 98.69 112 ILE A C 1
ATOM 880 O O . ILE A 1 112 ? 11.966 3.640 -8.955 1.00 98.69 112 ILE A O 1
ATOM 884 N N . PHE A 1 113 ? 11.874 3.444 -6.716 1.00 98.44 113 PHE A N 1
ATOM 885 C CA . PHE A 1 113 ? 13.012 2.534 -6.609 1.00 98.44 113 PHE A CA 1
ATOM 886 C C . PHE A 1 113 ? 12.828 1.295 -7.495 1.00 98.44 113 PHE A C 1
ATOM 888 O O . PHE A 1 113 ? 13.696 0.980 -8.307 1.00 98.44 113 PHE A O 1
ATOM 895 N N . HIS A 1 114 ? 11.673 0.626 -7.422 1.00 98.38 114 HIS A N 1
ATOM 896 C CA . HIS A 1 114 ? 11.423 -0.559 -8.253 1.00 98.38 114 HIS A CA 1
ATOM 897 C C . HIS A 1 114 ? 11.282 -0.228 -9.741 1.00 98.38 114 HIS A C 1
ATOM 899 O O . HIS A 1 114 ? 11.637 -1.059 -10.577 1.00 98.38 114 HIS A O 1
ATOM 905 N N . TYR A 1 115 ? 10.810 0.968 -10.095 1.00 98.62 115 TYR A N 1
ATOM 906 C CA . TYR A 1 115 ? 10.826 1.445 -11.477 1.00 98.62 115 TYR A CA 1
ATOM 907 C C . TYR A 1 115 ? 12.241 1.716 -11.996 1.00 98.62 115 TYR A C 1
ATOM 909 O O . TYR A 1 115 ? 12.532 1.305 -13.117 1.00 98.62 115 TYR A O 1
ATOM 917 N N . ILE A 1 116 ? 13.129 2.306 -11.189 1.00 98.44 116 ILE A N 1
ATOM 918 C CA . ILE A 1 116 ? 14.555 2.485 -11.517 1.00 98.44 116 ILE A CA 1
ATOM 919 C C . ILE A 1 116 ? 15.214 1.127 -11.758 1.00 98.44 116 ILE A C 1
ATOM 921 O O . ILE A 1 116 ? 15.806 0.907 -12.809 1.00 98.44 116 ILE A O 1
ATOM 925 N N . MET A 1 117 ? 15.029 0.179 -10.833 1.00 98.12 117 MET A N 1
ATOM 926 C CA . MET A 1 117 ? 15.594 -1.174 -10.936 1.00 98.12 117 MET A CA 1
ATOM 927 C C . MET A 1 117 ? 15.078 -1.979 -12.140 1.00 98.12 117 MET A C 1
ATOM 929 O O . MET A 1 117 ? 15.596 -3.056 -12.426 1.00 98.12 117 MET A O 1
ATOM 933 N N . ASN A 1 118 ? 14.037 -1.497 -12.821 1.00 97.81 118 ASN A N 1
ATOM 934 C CA . ASN A 1 118 ? 13.447 -2.132 -13.996 1.00 97.81 118 ASN A CA 1
ATOM 935 C C . ASN A 1 118 ? 13.410 -1.199 -15.219 1.00 97.81 118 ASN A C 1
ATOM 937 O O . ASN A 1 118 ? 12.640 -1.469 -16.139 1.00 97.81 118 ASN A O 1
ATOM 941 N N . GLU A 1 119 ? 14.206 -0.122 -15.219 1.00 97.62 119 GLU A N 1
ATOM 942 C CA . GLU A 1 119 ? 14.392 0.797 -16.358 1.00 97.62 119 GLU A CA 1
ATOM 943 C C . GLU A 1 119 ? 13.068 1.375 -16.902 1.00 97.62 119 GLU A C 1
ATOM 945 O O . GLU A 1 119 ? 12.851 1.548 -18.102 1.00 97.62 119 GLU A O 1
ATOM 950 N N . ARG A 1 120 ? 12.124 1.665 -15.997 1.00 97.50 120 ARG A N 1
ATOM 951 C CA . ARG A 1 120 ? 10.783 2.168 -16.332 1.00 97.50 120 ARG A CA 1
ATOM 952 C C . ARG A 1 120 ? 10.721 3.696 -16.343 1.00 97.50 120 ARG A C 1
ATOM 954 O O . ARG A 1 120 ? 9.930 4.295 -15.617 1.00 97.50 120 ARG A O 1
ATOM 961 N N . ASP A 1 121 ? 11.517 4.337 -17.195 1.00 97.19 121 ASP A N 1
ATOM 962 C CA . ASP A 1 121 ? 11.732 5.796 -17.198 1.00 97.19 121 ASP A CA 1
ATOM 963 C C . ASP A 1 121 ? 10.452 6.633 -17.193 1.00 97.19 121 ASP A C 1
ATOM 965 O O . ASP A 1 121 ? 10.311 7.563 -16.395 1.00 97.19 121 ASP A O 1
ATOM 969 N N . LYS A 1 122 ? 9.476 6.299 -18.044 1.00 97.56 122 LYS A N 1
ATOM 970 C CA . LYS A 1 122 ? 8.199 7.033 -18.097 1.00 97.56 122 LYS A CA 1
ATOM 971 C C . LYS A 1 122 ? 7.457 6.986 -16.760 1.00 97.56 122 LYS A C 1
ATOM 973 O O . LYS A 1 122 ? 6.879 7.988 -16.336 1.00 97.56 122 LYS A O 1
ATOM 978 N N . ASP A 1 123 ? 7.494 5.842 -16.089 1.00 98.31 123 ASP A N 1
ATOM 979 C CA . ASP A 1 123 ? 6.808 5.639 -14.820 1.00 98.31 123 ASP A CA 1
ATOM 980 C C . ASP A 1 123 ? 7.560 6.305 -13.659 1.00 98.31 123 ASP A C 1
ATOM 982 O O . ASP A 1 123 ? 6.924 6.874 -12.767 1.00 98.31 123 ASP A O 1
ATOM 986 N N . ILE A 1 124 ? 8.899 6.342 -13.714 1.00 98.38 124 ILE A N 1
ATOM 987 C CA . ILE A 1 124 ? 9.745 7.124 -12.796 1.00 98.38 124 ILE A CA 1
ATOM 988 C C . ILE A 1 124 ? 9.342 8.600 -12.846 1.00 98.38 124 ILE A C 1
ATOM 990 O O . ILE A 1 124 ? 8.972 9.170 -11.821 1.00 98.38 124 ILE A O 1
ATOM 994 N N . HIS A 1 125 ? 9.327 9.211 -14.036 1.00 98.00 125 HIS A N 1
ATOM 995 C CA . HIS A 1 125 ? 8.997 10.633 -14.202 1.00 98.00 125 HIS A CA 1
ATOM 996 C C . HIS A 1 125 ? 7.566 10.956 -13.755 1.00 98.00 125 HIS A C 1
ATOM 998 O O . HIS A 1 125 ? 7.330 11.959 -13.073 1.00 98.00 125 HIS A O 1
ATOM 1004 N N . LYS A 1 126 ? 6.603 10.089 -14.089 1.00 98.00 126 LYS A N 1
ATOM 1005 C CA . LYS A 1 126 ? 5.209 10.224 -13.644 1.00 98.00 126 LYS A CA 1
ATOM 1006 C C . LYS A 1 126 ? 5.110 10.201 -12.117 1.00 98.00 126 LYS A C 1
ATOM 1008 O O . LYS A 1 126 ? 4.410 11.029 -11.531 1.00 98.00 126 LYS A O 1
ATOM 1013 N N . THR A 1 127 ? 5.819 9.278 -11.472 1.00 98.00 127 THR A N 1
ATOM 1014 C CA . THR A 1 127 ? 5.750 9.088 -10.017 1.00 98.00 127 THR A CA 1
ATOM 1015 C C . THR A 1 127 ? 6.510 10.185 -9.271 1.00 98.00 127 THR A C 1
ATOM 1017 O O . THR A 1 127 ? 5.991 10.709 -8.289 1.00 98.00 127 THR A O 1
ATOM 1020 N N . LEU A 1 128 ? 7.663 10.632 -9.781 1.00 97.88 128 LEU A N 1
ATOM 1021 C CA . LEU A 1 128 ? 8.384 11.805 -9.271 1.00 97.88 128 LEU A CA 1
ATOM 1022 C C . LEU A 1 128 ? 7.547 13.082 -9.373 1.00 97.88 128 LEU A C 1
ATOM 1024 O O . LEU A 1 128 ? 7.497 13.859 -8.425 1.00 97.88 128 LEU A O 1
ATOM 1028 N N . THR A 1 129 ? 6.825 13.275 -10.480 1.00 97.00 129 THR A N 1
ATOM 1029 C CA . THR A 1 129 ? 5.896 14.408 -10.626 1.00 97.00 129 THR A CA 1
ATOM 1030 C C . THR A 1 129 ? 4.800 14.363 -9.561 1.00 97.00 129 THR A C 1
ATOM 1032 O O . THR A 1 129 ? 4.451 15.393 -8.982 1.00 97.00 129 THR A O 1
ATOM 1035 N N . ARG A 1 130 ? 4.259 13.171 -9.272 1.00 95.56 130 ARG A N 1
ATOM 1036 C CA . ARG A 1 130 ? 3.262 12.976 -8.208 1.00 95.56 130 ARG A CA 1
ATOM 1037 C C . ARG A 1 130 ? 3.846 13.275 -6.826 1.00 95.56 130 ARG A C 1
ATOM 1039 O O . ARG A 1 130 ? 3.217 14.015 -6.075 1.00 95.56 130 ARG A O 1
ATOM 1046 N N . LEU A 1 131 ? 5.041 12.765 -6.521 1.00 95.38 131 LEU A N 1
ATOM 1047 C CA . LEU A 1 131 ? 5.744 13.024 -5.260 1.00 95.38 131 LEU A CA 1
ATOM 1048 C C . LEU A 1 131 ? 6.045 14.517 -5.077 1.00 95.38 131 LEU A C 1
ATOM 1050 O O . LEU A 1 131 ? 5.770 15.062 -4.015 1.00 95.38 131 LEU A O 1
ATOM 1054 N N . GLY A 1 132 ? 6.526 15.197 -6.122 1.00 94.19 132 GLY A N 1
ATOM 1055 C CA . GLY A 1 132 ? 6.794 16.636 -6.092 1.00 94.19 132 GLY A CA 1
ATOM 1056 C C . GLY A 1 132 ? 5.537 17.457 -5.803 1.00 94.19 132 GLY A C 1
ATOM 1057 O O . GLY A 1 132 ? 5.546 18.298 -4.911 1.00 94.19 132 GLY A O 1
ATOM 1058 N N . ARG A 1 133 ? 4.419 17.160 -6.483 1.00 93.00 133 ARG A N 1
ATOM 1059 C CA . ARG A 1 133 ? 3.124 17.807 -6.195 1.00 93.00 133 ARG A CA 1
ATOM 1060 C C . ARG A 1 133 ? 2.678 17.567 -4.756 1.00 93.00 133 ARG A C 1
ATOM 10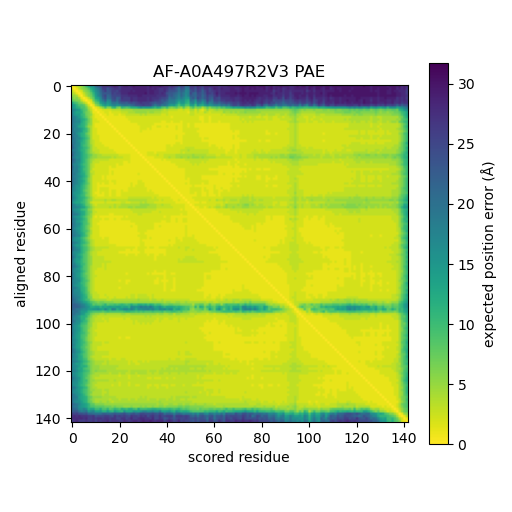62 O O . ARG A 1 133 ? 2.233 18.503 -4.097 1.00 93.00 133 ARG A O 1
ATOM 1069 N N . PHE A 1 134 ? 2.805 16.329 -4.278 1.00 91.44 134 PHE A N 1
ATOM 1070 C CA . PHE A 1 134 ? 2.449 15.978 -2.909 1.00 91.44 134 PHE A CA 1
ATOM 1071 C C . PHE A 1 134 ? 3.280 16.776 -1.895 1.00 91.44 134 PHE A C 1
ATOM 1073 O O . PHE A 1 134 ? 2.695 17.457 -1.052 1.00 91.44 134 PHE A O 1
ATOM 1080 N N . ALA A 1 135 ? 4.607 16.792 -2.049 1.00 88.31 135 ALA A N 1
ATOM 1081 C CA . ALA A 1 135 ? 5.529 17.528 -1.187 1.00 88.31 135 ALA A CA 1
ATOM 1082 C C . ALA A 1 135 ? 5.263 19.043 -1.189 1.00 88.31 135 ALA A C 1
ATOM 1084 O O . ALA A 1 135 ? 5.250 19.659 -0.129 1.00 88.31 135 ALA A O 1
ATOM 1085 N N . SER A 1 136 ? 4.978 19.651 -2.346 1.00 87.44 136 SER A N 1
ATOM 1086 C CA . SER A 1 136 ? 4.628 21.079 -2.414 1.00 87.44 136 SER A CA 1
ATOM 1087 C C . SER A 1 136 ? 3.317 21.409 -1.697 1.00 87.44 136 SER A C 1
ATOM 1089 O O . SER A 1 136 ? 3.183 22.493 -1.142 1.00 87.44 136 SER A O 1
ATOM 1091 N N . SER A 1 137 ? 2.347 20.491 -1.702 1.00 84.56 137 SER A N 1
ATOM 1092 C CA . SER A 1 137 ? 1.062 20.679 -1.009 1.00 84.56 137 SER A CA 1
ATOM 1093 C C . SER A 1 137 ? 1.104 20.397 0.498 1.00 84.56 137 SER A C 1
ATOM 1095 O O . SER A 1 137 ? 0.180 20.790 1.205 1.00 84.56 137 SER A O 1
ATOM 1097 N N . HIS A 1 138 ? 2.161 19.741 0.983 1.00 73.81 138 HIS A N 1
ATOM 1098 C CA . HIS A 1 138 ? 2.324 19.329 2.380 1.00 73.81 138 HIS A CA 1
ATOM 1099 C C . HIS A 1 138 ? 3.717 19.696 2.905 1.00 73.81 138 HIS A C 1
ATOM 1101 O O . HIS A 1 138 ? 4.322 18.922 3.641 1.00 73.81 138 HIS A O 1
ATOM 1107 N N . GLN A 1 139 ? 4.252 20.858 2.505 1.00 60.69 139 GLN A N 1
ATOM 1108 C CA . GLN A 1 139 ? 5.502 21.361 3.070 1.00 60.69 139 GLN A CA 1
ATOM 1109 C C . GLN A 1 139 ? 5.380 21.395 4.595 1.00 60.69 139 GLN A C 1
ATOM 1111 O O . GLN A 1 139 ? 4.602 22.167 5.154 1.00 60.69 139 GLN A O 1
ATOM 1116 N N . ILE A 1 140 ? 6.170 20.546 5.250 1.00 51.41 140 ILE A N 1
ATOM 1117 C CA . ILE A 1 140 ? 6.503 20.700 6.656 1.00 51.41 140 ILE A CA 1
ATOM 1118 C C . ILE A 1 140 ? 7.329 21.985 6.693 1.00 51.41 140 ILE A C 1
ATOM 1120 O O . ILE A 1 140 ? 8.462 22.003 6.210 1.00 51.41 140 ILE A O 1
ATOM 1124 N N . ASN A 1 141 ? 6.724 23.090 7.135 1.00 36.31 141 ASN A N 1
ATOM 1125 C CA . ASN A 1 141 ? 7.506 24.282 7.447 1.00 36.31 141 ASN A CA 1
ATOM 1126 C C . ASN A 1 141 ? 8.569 23.862 8.479 1.00 36.31 141 ASN A C 1
ATOM 1128 O O . ASN A 1 141 ? 8.188 23.221 9.462 1.00 36.31 141 ASN A O 1
ATOM 1132 N N . PRO A 1 142 ? 9.860 24.145 8.229 1.00 43.56 142 PRO A N 1
ATOM 1133 C CA . PRO A 1 142 ? 10.939 23.796 9.147 1.00 43.56 142 PRO A CA 1
ATOM 1134 C C . PRO A 1 142 ? 10.800 24.485 10.508 1.00 43.56 142 PRO A C 1
ATOM 1136 O O . PRO A 1 142 ? 10.194 25.582 10.569 1.00 43.56 142 PRO A O 1
#

Sequence (142 aa):
MKELLKNMSQRPAIANLKALVSAIIANGKTGNVRAVVQTLDNFEKLTKNYRNDDEIRLLIAKAYRHALDPFGVAKKFKDCENMIEKIEGLLKTNSKSEELQEVFSEALNALIFHYIMNERDKDIHKTLTRLGRFASSHQINP

pLDDT: mean 91.13, std 14.55, range [36.31, 98.75]

Radius of gyration: 16.38 Å; Cα contacts (8 Å, |Δi|>4): 125; chains: 1; bounding box: 50×40×37 Å

Foldseek 3Di:
DVVVPVPPQDQDDLVVLVVLLVQLLVCLVVLVLVSLVVSLVVSCVNCVVPLLPPSSVLSLLSSLLSNLRSCLVVVVLVSLVVSLVSLVVSCVSPVPDPSSLVSSLSSLVSSLVSCVVVVVVVVNVVSVVVSVVSCVVDPPDD